Protein AF-A0A7S1HS05-F1 (afdb_monomer_lite)

Sequence (148 aa):
GRMAIVNGTLAEGMLYTEALLRRQQSILRGIFLAVTYPTPLLEIISRHGLSEGLVQQVLQEMVSGGQLPGSVEGGLKRTFVPHAYERACSAAIHESYTEHQYIDYHTLRNFGVGHPQQYMAGRYNPPTGARQKEAKAAAPKLPKGRRK

InterPro domains:
  IPR018611 E3 UFM1-protein ligase 1 [PTHR31057] (4-125)
  IPR056579 E3 UFM1-protein ligase 1-like, N-terminal [PF09743] (5-120)

Organism: NCBI:txid73025

pLDDT: mean 80.45, std 13.63, range [44.66, 93.75]

Secondary structure (DSSP, 8-state):
-------EEEETTEEEEHHHHHHHHHHHHHHHHH--S-EEHHHHHHHHT--HHHHHHHHHHHHHTTSS-EEEE-SSS-EEEEHHHHHHHHHHHHHHHHHHS---HHHHHHTT-S-HHHHHHHHTS--THHHHHHHHHSS---------

Radius of gyration: 25.41 Å; chains: 1; bounding box: 88×27×72 Å

Foldseek 3Di:
DDDDDFDFDDDPNDTHGPVRLVVVLVVLLVVLVPDQAWAFPVVVCVVVVHDPVSSVVSVVCCVVVVVAAWDWDDDPGTITGHVNLLVVLVVVVVVCCVVPVDDDPVSCVVSVNPDSVVVCCVPPNPPPVVVVVVVVVPDDDDDPDDDD

Structure (mmCIF, N/CA/C/O backbone):
data_AF-A0A7S1HS05-F1
#
_entry.id   AF-A0A7S1HS05-F1
#
loop_
_atom_site.group_PDB
_atom_site.id
_atom_site.type_symbol
_atom_site.label_atom_id
_atom_site.label_alt_id
_atom_site.label_comp_id
_atom_site.label_asym_id
_atom_site.label_entity_id
_atom_site.label_seq_id
_atom_site.pdbx_PDB_ins_code
_atom_site.Cartn_x
_atom_site.Cartn_y
_atom_site.Cartn_z
_atom_site.occupancy
_atom_site.B_iso_or_equiv
_atom_site.auth_seq_id
_atom_site.auth_comp_id
_atom_site.auth_asym_id
_atom_site.auth_atom_id
_atom_site.pdbx_PDB_model_num
ATOM 1 N N . GLY A 1 1 ? -22.319 -2.265 46.087 1.00 56.69 1 GLY A N 1
ATOM 2 C CA . GLY A 1 1 ? -22.449 -1.954 44.650 1.00 56.69 1 GLY A CA 1
ATOM 3 C C . GLY A 1 1 ? -21.141 -2.279 43.963 1.00 56.69 1 GLY A C 1
ATOM 4 O O . GLY A 1 1 ? -20.100 -1.963 44.521 1.00 56.69 1 GLY A O 1
ATOM 5 N N . ARG A 1 2 ? -21.162 -2.963 42.814 1.00 51.47 2 ARG A N 1
ATOM 6 C CA . ARG A 1 2 ? -19.942 -3.240 42.039 1.00 51.47 2 ARG A CA 1
ATOM 7 C C . ARG A 1 2 ? -19.512 -1.958 41.318 1.00 51.47 2 ARG A C 1
ATOM 9 O O . ARG A 1 2 ? -20.220 -1.518 40.421 1.00 51.47 2 ARG A O 1
ATOM 16 N N . MET A 1 3 ? -18.380 -1.371 41.706 1.00 44.66 3 MET A N 1
ATOM 17 C CA . MET A 1 3 ? -17.705 -0.369 40.877 1.00 44.66 3 MET A CA 1
ATOM 18 C C . MET A 1 3 ? -17.002 -1.093 39.730 1.00 44.66 3 MET A C 1
ATOM 20 O O . MET A 1 3 ? -16.116 -1.912 39.964 1.00 44.66 3 MET A O 1
ATOM 24 N N . ALA A 1 4 ? -17.422 -0.817 38.499 1.00 64.00 4 ALA A N 1
ATOM 25 C CA . ALA A 1 4 ? -16.699 -1.237 37.309 1.00 64.00 4 ALA A CA 1
ATOM 26 C C . ALA A 1 4 ? -15.680 -0.145 36.963 1.00 64.00 4 ALA A C 1
ATOM 28 O O . ALA A 1 4 ? -16.060 0.977 36.636 1.00 64.00 4 ALA A O 1
ATOM 29 N N . ILE A 1 5 ? -14.391 -0.468 37.064 1.00 70.12 5 ILE A N 1
ATOM 30 C CA . ILE A 1 5 ? -13.311 0.387 36.568 1.00 70.12 5 ILE A 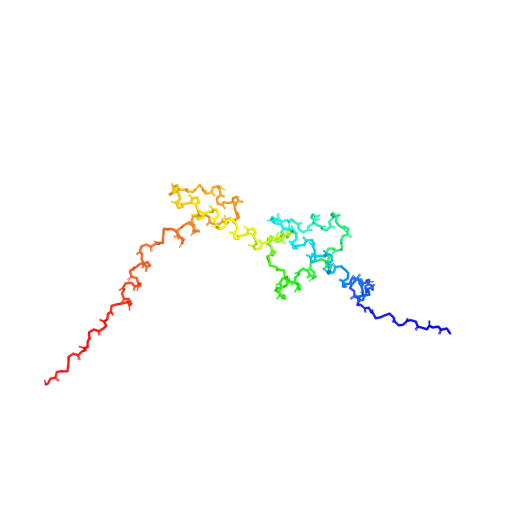CA 1
ATOM 31 C C . ILE A 1 5 ? -13.184 0.093 35.074 1.00 70.12 5 ILE A C 1
ATOM 33 O O . ILE A 1 5 ? -12.834 -1.021 34.685 1.00 70.12 5 ILE A O 1
ATOM 37 N N . VAL A 1 6 ? -13.528 1.067 34.236 1.00 67.88 6 VAL A N 1
ATOM 38 C CA . VAL A 1 6 ? -13.370 0.967 32.784 1.00 67.88 6 VAL A CA 1
ATOM 39 C C . VAL A 1 6 ? -12.064 1.659 32.414 1.00 67.88 6 VAL A C 1
ATOM 41 O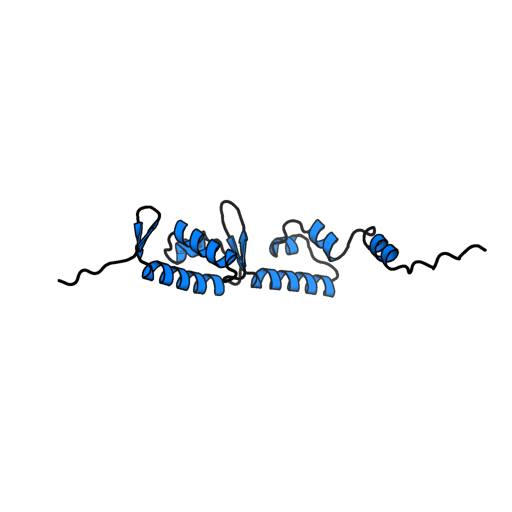 O . VAL A 1 6 ? -11.981 2.883 32.445 1.00 67.88 6 VAL A O 1
ATOM 44 N N . ASN A 1 7 ? -11.044 0.873 32.070 1.00 70.81 7 ASN A N 1
ATOM 45 C CA . ASN A 1 7 ? -9.805 1.400 31.503 1.00 70.81 7 ASN A CA 1
ATOM 46 C C . ASN A 1 7 ? -10.066 1.824 30.048 1.00 70.81 7 ASN A C 1
ATOM 48 O O . ASN A 1 7 ? -10.607 1.044 29.253 1.00 70.81 7 ASN A O 1
ATOM 52 N N . GLY A 1 8 ? -9.711 3.062 29.704 1.00 73.38 8 GLY A N 1
ATOM 53 C CA . GLY A 1 8 ? -9.932 3.620 28.375 1.00 73.38 8 GLY A CA 1
ATOM 54 C C . GLY A 1 8 ? -8.887 4.660 27.990 1.00 73.38 8 GLY A C 1
ATOM 55 O O . GLY A 1 8 ? -8.271 5.291 28.848 1.00 73.38 8 GLY A O 1
ATOM 56 N N . THR A 1 9 ? -8.687 4.821 26.688 1.00 73.12 9 THR A N 1
ATOM 57 C CA . THR A 1 9 ? -7.829 5.837 26.084 1.00 73.12 9 THR A CA 1
ATOM 58 C C . THR A 1 9 ? -8.679 7.028 25.647 1.00 73.12 9 THR A C 1
ATOM 60 O O . THR A 1 9 ? -9.756 6.866 25.073 1.00 73.12 9 THR A O 1
ATOM 63 N N . LEU A 1 10 ? -8.213 8.244 25.929 1.00 70.94 10 LEU A N 1
ATOM 64 C CA . LEU A 1 10 ? -8.832 9.466 25.417 1.00 70.94 10 LEU A CA 1
ATOM 65 C C . LEU A 1 10 ? -8.215 9.818 24.063 1.00 70.94 10 LEU A C 1
ATOM 67 O O . LEU A 1 10 ? -7.004 10.009 23.970 1.00 70.94 10 LEU A O 1
ATOM 71 N N . ALA A 1 11 ? -9.053 9.940 23.036 1.00 66.38 11 ALA A N 1
ATOM 72 C CA . ALA A 1 11 ? -8.668 10.467 21.730 1.00 66.38 11 ALA A CA 1
ATOM 73 C C . ALA A 1 11 ? -9.772 11.402 21.220 1.00 66.38 11 ALA A C 1
ATOM 75 O O . ALA A 1 11 ? -10.953 11.080 21.319 1.00 66.38 11 ALA A O 1
ATOM 76 N N . GLU A 1 12 ? -9.398 12.582 20.718 1.00 67.19 12 GLU A N 1
ATOM 77 C CA . GLU A 1 12 ? -10.336 13.584 20.167 1.00 67.19 12 GLU A CA 1
ATOM 78 C C . GLU A 1 12 ? -11.494 13.967 21.118 1.00 67.19 12 GLU A C 1
ATOM 80 O O . GLU A 1 12 ? -12.611 14.244 20.693 1.00 67.19 12 GLU A O 1
ATOM 85 N N . GLY A 1 13 ? -11.251 13.960 22.434 1.00 68.75 13 GLY A N 1
ATOM 86 C CA . GLY A 1 13 ? -12.284 14.258 23.437 1.00 68.75 13 GLY A CA 1
ATOM 87 C C . GLY A 1 13 ? -13.303 13.134 23.662 1.00 68.75 13 GLY A C 1
ATOM 88 O O . GLY A 1 13 ? -14.219 13.298 24.464 1.00 68.75 13 GLY A O 1
ATOM 89 N N . MET A 1 14 ? -13.128 11.981 23.011 1.00 71.50 14 MET A N 1
ATOM 90 C CA . MET A 1 14 ? -13.929 10.779 23.226 1.00 71.50 14 MET A CA 1
ATOM 91 C C . MET A 1 14 ? -13.136 9.732 24.010 1.00 71.50 14 MET A C 1
ATOM 93 O O . MET A 1 14 ? -11.942 9.519 23.783 1.00 71.50 14 MET A O 1
ATOM 97 N N . LEU A 1 15 ? -13.809 9.082 24.962 1.00 73.50 15 LEU A N 1
ATOM 98 C CA . LEU A 1 15 ? -13.236 7.986 25.734 1.00 73.50 15 LEU A CA 1
ATOM 99 C C . LEU A 1 15 ? -13.493 6.676 25.000 1.00 73.50 15 LEU A C 1
ATOM 101 O O . LEU A 1 15 ? -14.637 6.240 24.854 1.00 73.50 15 LEU A O 1
ATOM 105 N N . TYR A 1 16 ? -12.418 6.036 24.566 1.00 73.06 16 TYR A N 1
ATOM 106 C CA . TYR A 1 16 ? -12.476 4.737 23.929 1.00 73.06 16 TYR A CA 1
ATOM 107 C C . TYR A 1 16 ? -12.056 3.654 24.914 1.00 73.06 16 TYR A C 1
ATOM 109 O O . TYR A 1 16 ? -11.027 3.750 25.575 1.00 73.06 16 TYR A O 1
ATOM 117 N N . THR A 1 17 ? -12.840 2.587 25.009 1.00 84.06 17 THR A N 1
ATOM 118 C CA . THR A 1 17 ? -12.440 1.418 25.797 1.00 84.06 17 THR A CA 1
ATOM 119 C C . THR A 1 17 ? -11.427 0.583 25.019 1.00 84.06 17 THR A C 1
ATOM 121 O O . THR A 1 17 ? -11.480 0.516 23.788 1.00 84.06 17 THR A O 1
ATOM 124 N N . GLU A 1 18 ? -10.533 -0.122 25.717 1.00 80.50 18 GLU A N 1
ATOM 125 C CA . GLU A 1 18 ? -9.587 -1.030 25.045 1.00 80.50 18 GLU A CA 1
ATOM 126 C C . GLU A 1 18 ? -10.300 -2.078 24.177 1.00 80.50 18 GLU A C 1
ATOM 128 O O . GLU A 1 18 ? -9.835 -2.425 23.092 1.00 80.50 18 GLU A O 1
ATOM 133 N N . ALA A 1 19 ? -11.450 -2.575 24.640 1.00 81.50 19 ALA A N 1
ATOM 134 C CA . ALA A 1 19 ? -12.252 -3.542 23.900 1.00 81.50 19 ALA A CA 1
ATOM 135 C C . ALA A 1 19 ? -12.770 -2.964 22.571 1.00 81.50 19 ALA A C 1
ATOM 137 O O . ALA A 1 19 ? -12.776 -3.665 21.556 1.00 81.50 19 ALA A O 1
ATOM 138 N N . LEU A 1 20 ? -13.166 -1.687 22.562 1.00 79.94 20 LEU A N 1
ATOM 139 C CA . LEU A 1 20 ? -13.613 -0.993 21.357 1.00 79.94 20 LEU A CA 1
ATOM 140 C C . LEU A 1 20 ? -12.458 -0.813 20.361 1.00 79.94 20 LEU A C 1
ATOM 142 O O . LEU A 1 20 ? -12.623 -1.171 19.194 1.00 79.94 20 LEU A O 1
ATOM 146 N N . LEU A 1 21 ? -11.281 -0.380 20.833 1.00 79.69 21 LEU A N 1
ATOM 147 C CA . LEU A 1 21 ? -10.078 -0.252 19.998 1.00 79.69 21 LEU A CA 1
ATOM 148 C C . LEU A 1 21 ? -9.687 -1.589 19.369 1.00 79.69 21 LEU A C 1
ATOM 150 O O . LEU A 1 21 ? -9.524 -1.675 18.154 1.00 79.69 21 LEU A O 1
ATOM 154 N N . ARG A 1 22 ? -9.587 -2.656 20.170 1.00 82.56 22 ARG A N 1
ATOM 155 C CA . ARG A 1 22 ? -9.215 -3.993 19.671 1.00 82.56 22 ARG A CA 1
ATOM 156 C C . ARG A 1 22 ? -10.205 -4.509 18.630 1.00 82.56 22 ARG A C 1
ATOM 158 O O . ARG A 1 22 ? -9.803 -5.128 17.640 1.00 82.56 22 ARG A O 1
ATOM 165 N N . ARG A 1 23 ? -11.499 -4.245 18.830 1.00 84.00 23 ARG A N 1
ATOM 166 C CA . ARG A 1 23 ? -12.540 -4.599 17.860 1.00 84.00 23 ARG A CA 1
ATOM 167 C C . ARG A 1 23 ? -12.364 -3.826 16.556 1.00 84.00 23 ARG A C 1
ATOM 169 O O . ARG A 1 23 ? -12.375 -4.442 15.494 1.00 84.00 23 ARG A O 1
ATOM 176 N N . GLN A 1 24 ? -12.175 -2.511 16.627 1.00 81.44 24 GLN A N 1
ATOM 177 C CA .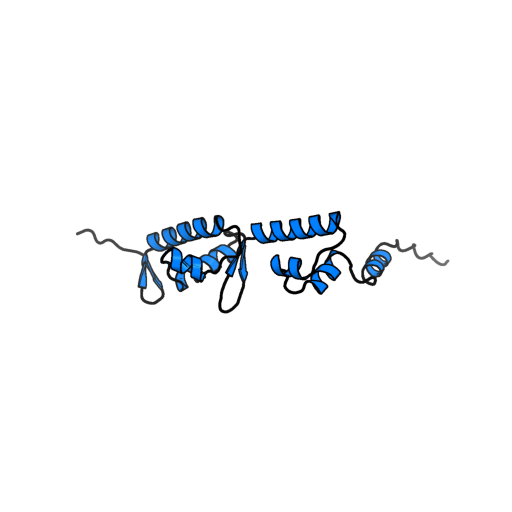 GLN A 1 24 ? -11.964 -1.668 15.447 1.00 81.44 24 GLN A CA 1
ATOM 178 C C . GLN A 1 24 ? -10.691 -2.060 14.694 1.00 81.44 24 GLN A C 1
ATOM 180 O O . GLN A 1 24 ? -10.743 -2.232 13.481 1.00 81.44 24 GLN A O 1
ATOM 185 N N . GLN A 1 25 ? -9.591 -2.317 15.404 1.00 84.00 25 GLN A N 1
ATOM 186 C CA . GLN A 1 25 ? -8.361 -2.849 14.818 1.00 84.00 25 GLN A CA 1
ATOM 187 C C . GLN A 1 25 ? -8.618 -4.155 14.070 1.00 84.00 25 GLN A C 1
ATOM 189 O O . GLN A 1 25 ? -8.225 -4.284 12.917 1.00 84.00 25 GLN A O 1
ATOM 194 N N . SER A 1 26 ? -9.320 -5.107 14.687 1.00 86.50 26 SER A N 1
ATOM 195 C CA . SER A 1 26 ? -9.617 -6.404 14.063 1.00 86.50 26 SER A CA 1
ATOM 196 C C . SER A 1 26 ? -10.470 -6.264 12.796 1.00 86.50 26 SER A C 1
ATOM 198 O O . SER A 1 26 ? -10.198 -6.936 11.802 1.00 86.50 26 SER A O 1
ATOM 200 N N . ILE A 1 27 ? -11.456 -5.360 12.804 1.00 87.56 27 ILE A N 1
ATOM 201 C CA . ILE A 1 27 ? -12.276 -5.040 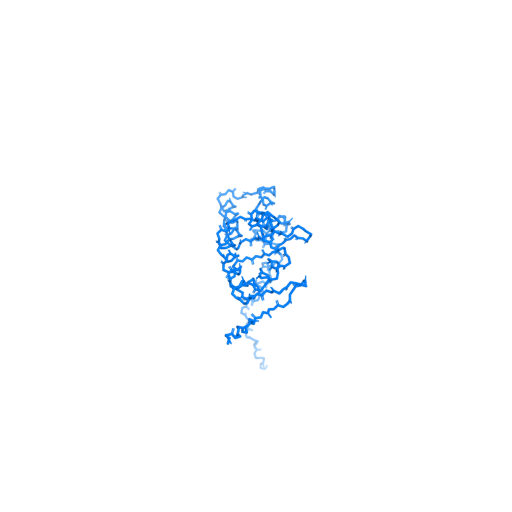11.624 1.00 87.56 27 ILE A CA 1
ATOM 202 C C . ILE A 1 27 ? -11.407 -4.430 10.521 1.00 87.56 27 ILE A C 1
ATOM 204 O O . ILE A 1 27 ? -11.452 -4.894 9.384 1.00 87.56 27 ILE A O 1
ATOM 208 N N . LEU A 1 28 ? -10.580 -3.438 10.861 1.00 88.25 28 LEU A N 1
ATOM 209 C CA . LEU A 1 28 ? -9.662 -2.801 9.917 1.00 88.25 28 LEU A CA 1
ATOM 210 C C . LEU A 1 28 ? -8.690 -3.816 9.309 1.00 88.25 28 LEU A C 1
ATOM 212 O O . LEU A 1 28 ? -8.497 -3.804 8.096 1.00 88.25 28 LEU A O 1
ATOM 216 N N . ARG A 1 29 ? -8.148 -4.749 10.106 1.00 87.81 29 ARG A N 1
ATOM 217 C CA . ARG A 1 29 ? -7.326 -5.859 9.591 1.00 87.81 29 ARG A CA 1
ATOM 218 C C . ARG A 1 29 ? -8.084 -6.674 8.556 1.00 87.81 29 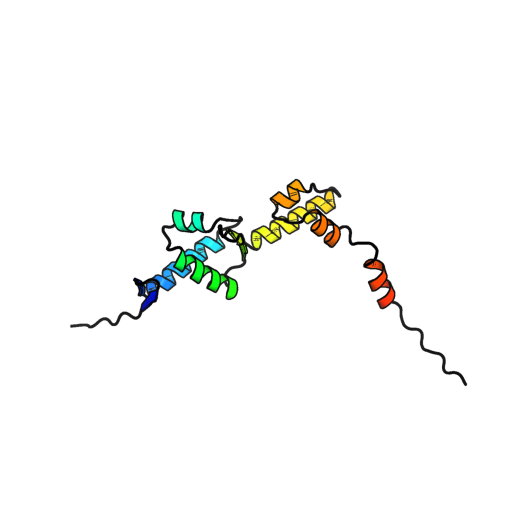ARG A C 1
ATOM 220 O O . ARG A 1 29 ? -7.566 -6.885 7.467 1.00 87.81 29 ARG A O 1
ATOM 227 N N . GLY A 1 30 ? -9.300 -7.105 8.885 1.00 90.00 30 GLY A N 1
ATOM 228 C CA . GLY A 1 30 ? -10.126 -7.895 7.974 1.00 90.00 30 GLY A CA 1
ATOM 229 C C . GLY A 1 30 ? -10.395 -7.170 6.656 1.00 90.00 30 GLY A C 1
ATOM 230 O O . GLY A 1 30 ? -10.250 -7.767 5.593 1.00 90.00 30 GLY A O 1
ATOM 231 N N . ILE A 1 31 ? -10.715 -5.875 6.723 1.00 90.94 31 ILE A N 1
ATOM 232 C CA . ILE A 1 31 ? -10.953 -5.052 5.534 1.00 90.94 31 ILE A CA 1
ATOM 233 C C . ILE A 1 31 ? -9.676 -4.943 4.699 1.00 90.94 31 ILE A C 1
ATOM 235 O O . ILE A 1 31 ? -9.675 -5.339 3.539 1.00 90.94 31 ILE A O 1
ATOM 239 N N . PHE A 1 32 ? -8.581 -4.440 5.272 1.00 89.19 32 PHE A N 1
ATOM 240 C CA . PHE A 1 32 ? -7.373 -4.157 4.498 1.00 89.19 32 PHE A CA 1
ATOM 241 C C . PHE A 1 32 ? -6.673 -5.416 3.974 1.00 89.19 32 PHE A C 1
ATOM 243 O O . PHE A 1 32 ? -6.049 -5.354 2.920 1.00 89.19 32 PHE A O 1
ATOM 250 N N . LEU A 1 33 ? -6.806 -6.563 4.650 1.00 88.19 33 LEU A N 1
ATOM 251 C CA . LEU A 1 33 ? -6.324 -7.847 4.129 1.00 88.19 33 LEU A CA 1
ATOM 252 C C . LEU A 1 33 ? -7.157 -8.360 2.947 1.00 88.19 33 LEU A C 1
ATOM 254 O O . LEU A 1 33 ? -6.635 -9.102 2.119 1.00 88.19 33 LEU A O 1
ATOM 258 N N . ALA A 1 34 ? -8.433 -7.979 2.860 1.00 90.94 34 ALA A N 1
ATOM 259 C CA . ALA A 1 34 ? -9.307 -8.346 1.748 1.00 90.94 34 ALA A CA 1
ATOM 260 C C . ALA A 1 34 ? -9.160 -7.413 0.534 1.00 90.94 34 ALA A C 1
ATOM 262 O O . ALA A 1 34 ? -9.580 -7.764 -0.568 1.00 90.94 34 ALA A O 1
ATOM 263 N N . VAL A 1 35 ? -8.579 -6.225 0.713 1.00 91.31 35 VAL A N 1
ATOM 264 C CA . VAL A 1 35 ? -8.371 -5.269 -0.376 1.00 91.31 35 VAL A CA 1
ATOM 265 C C . VAL A 1 35 ? -7.255 -5.768 -1.297 1.00 91.31 35 VAL A C 1
ATOM 267 O O . VAL A 1 35 ? -6.100 -5.890 -0.896 1.00 91.31 35 VAL A O 1
ATOM 270 N N . THR A 1 36 ? -7.597 -6.021 -2.562 1.00 92.62 36 THR A N 1
ATOM 271 C CA . THR A 1 36 ? -6.659 -6.499 -3.596 1.00 92.62 36 THR A CA 1
ATOM 272 C C . THR A 1 36 ? -6.282 -5.434 -4.625 1.00 92.62 36 THR A C 1
ATOM 274 O O . THR A 1 36 ? -5.454 -5.700 -5.491 1.00 92.62 36 THR A O 1
ATOM 277 N N . TYR A 1 37 ? -6.872 -4.239 -4.541 1.00 91.19 37 TYR A N 1
ATOM 278 C CA . TYR A 1 37 ? -6.658 -3.126 -5.469 1.00 91.19 37 TYR A CA 1
ATOM 279 C C . TYR A 1 37 ? -6.447 -1.810 -4.712 1.00 91.19 37 TYR A C 1
ATOM 281 O O . TYR A 1 37 ? -6.941 -1.682 -3.588 1.00 91.19 37 TYR A O 1
ATOM 289 N N . PRO A 1 38 ? -5.760 -0.815 -5.307 1.00 91.69 38 PRO A N 1
ATOM 290 C CA . PRO A 1 38 ? -5.602 0.498 -4.699 1.00 91.69 38 PRO A CA 1
ATOM 291 C C . PRO A 1 38 ? -6.963 1.097 -4.342 1.00 91.69 38 PRO A C 1
ATOM 293 O O . PRO A 1 38 ? -7.790 1.329 -5.223 1.00 91.69 38 PRO A O 1
ATOM 296 N N . THR A 1 39 ? -7.210 1.310 -3.050 1.00 92.44 39 THR A N 1
ATOM 297 C CA . THR A 1 39 ? -8.518 1.766 -2.555 1.00 92.44 39 THR A CA 1
ATOM 298 C C . THR A 1 39 ? -8.370 3.059 -1.757 1.00 92.44 39 THR A C 1
ATOM 300 O O . THR A 1 39 ? -7.571 3.103 -0.813 1.00 92.44 39 THR A O 1
ATOM 303 N N . PRO A 1 40 ? -9.130 4.121 -2.085 1.00 92.06 40 PRO A N 1
ATOM 304 C CA . PRO A 1 40 ? -9.134 5.348 -1.299 1.00 92.06 40 PRO A CA 1
ATOM 305 C C . PRO A 1 40 ? -9.594 5.096 0.140 1.00 92.06 40 PRO A C 1
ATOM 307 O O . PRO A 1 40 ? -10.644 4.491 0.370 1.00 92.06 40 PRO A O 1
ATOM 310 N N . LEU A 1 41 ? -8.860 5.620 1.126 1.00 91.06 41 LEU A N 1
ATOM 311 C CA . LEU A 1 41 ? -9.215 5.436 2.538 1.00 91.06 41 LEU A CA 1
ATOM 312 C C . LEU A 1 41 ? -10.596 6.010 2.863 1.00 91.06 41 LEU A C 1
ATOM 314 O O . LEU A 1 41 ? -11.352 5.395 3.606 1.00 91.06 41 LEU A O 1
ATOM 318 N N . LEU A 1 42 ? -10.954 7.146 2.259 1.00 90.06 42 LEU A N 1
ATOM 319 C CA . LEU A 1 42 ? -12.266 7.774 2.442 1.00 90.06 42 LEU A CA 1
ATOM 320 C C . LEU A 1 42 ? -13.425 6.866 2.006 1.00 90.06 42 LEU A C 1
ATOM 322 O O . LEU A 1 42 ? -14.492 6.896 2.618 1.00 90.06 42 LEU A O 1
ATOM 326 N N . GLU A 1 43 ? -13.225 6.033 0.984 1.00 90.38 43 GLU A N 1
ATOM 327 C CA . GLU A 1 43 ? -14.244 5.079 0.543 1.00 90.38 43 GLU A CA 1
ATOM 328 C C . GLU A 1 43 ? -14.456 3.981 1.593 1.00 90.38 43 GLU A C 1
ATOM 330 O O . GLU A 1 43 ? -15.589 3.647 1.930 1.00 90.38 43 GLU A O 1
ATOM 335 N N . ILE A 1 44 ? -13.369 3.473 2.176 1.00 89.44 44 ILE A N 1
ATOM 336 C CA . ILE A 1 44 ? -13.423 2.475 3.252 1.00 89.44 44 ILE A CA 1
ATOM 337 C C . ILE A 1 44 ? -14.088 3.069 4.499 1.00 89.44 44 ILE A C 1
ATOM 339 O O . ILE A 1 44 ? -14.983 2.460 5.086 1.00 89.44 44 ILE A O 1
ATOM 343 N N . ILE A 1 45 ? -13.671 4.275 4.886 1.00 89.69 45 ILE A N 1
ATOM 344 C CA . ILE A 1 45 ? -14.177 4.991 6.061 1.00 89.69 45 ILE A CA 1
ATOM 345 C C . ILE A 1 45 ? -15.685 5.223 5.937 1.00 89.69 45 ILE A C 1
ATOM 347 O O . ILE A 1 45 ? -16.437 4.856 6.841 1.00 89.69 45 ILE A O 1
ATOM 351 N N . SER A 1 46 ? -16.132 5.777 4.806 1.00 90.38 46 SER A N 1
ATOM 352 C CA . SER A 1 46 ? -17.549 6.071 4.561 1.00 90.38 46 SER A CA 1
ATOM 353 C C . SER A 1 46 ? -18.404 4.806 4.472 1.00 90.38 46 SER A C 1
ATOM 355 O O . SER A 1 46 ? -19.478 4.757 5.068 1.00 90.38 46 SER A O 1
ATOM 357 N N . ARG A 1 47 ? -17.917 3.754 3.802 1.00 90.25 47 ARG A N 1
ATOM 358 C CA . ARG A 1 47 ? -18.643 2.484 3.648 1.00 90.25 47 ARG A CA 1
ATOM 359 C C . ARG A 1 47 ? -18.857 1.751 4.973 1.00 90.25 47 ARG A C 1
ATOM 361 O O . ARG A 1 47 ? -19.881 1.094 5.144 1.00 90.25 47 ARG A O 1
ATOM 368 N N . HIS A 1 48 ? -17.903 1.845 5.896 1.00 86.19 48 HIS A N 1
ATOM 369 C CA . HIS A 1 48 ? -17.932 1.110 7.164 1.00 86.19 48 HIS A CA 1
ATOM 370 C C . HIS A 1 48 ? -18.271 1.980 8.385 1.00 86.19 48 HIS A C 1
ATOM 372 O O . HIS A 1 48 ? -18.274 1.466 9.504 1.00 86.19 48 HIS A O 1
ATOM 378 N N . GLY A 1 49 ? -18.567 3.271 8.190 1.00 84.94 49 GLY A N 1
ATOM 379 C CA . GLY A 1 49 ? -18.931 4.196 9.270 1.00 84.94 49 GLY A CA 1
ATOM 380 C C . GLY A 1 49 ? -17.826 4.359 10.317 1.00 84.94 49 GLY A C 1
ATOM 381 O O . GLY A 1 49 ? -18.103 4.396 11.516 1.00 84.94 49 GLY A O 1
ATOM 382 N N . LEU A 1 50 ? -16.567 4.376 9.879 1.00 84.06 50 LEU A N 1
ATOM 383 C CA . LEU A 1 50 ? -15.405 4.426 10.766 1.00 84.06 50 LEU A CA 1
ATOM 384 C C . LEU A 1 50 ? -14.986 5.878 11.039 1.00 84.06 50 LEU A C 1
ATOM 386 O O . LEU A 1 50 ? -15.250 6.766 10.236 1.00 84.06 50 LEU A O 1
ATOM 390 N N . SER A 1 51 ? -14.308 6.127 12.164 1.00 83.88 51 SER A N 1
ATOM 391 C CA . SER A 1 51 ? -13.686 7.435 12.423 1.00 83.88 51 SER A CA 1
ATOM 392 C C . SER A 1 51 ? -12.390 7.564 11.627 1.00 83.88 51 SER A C 1
ATOM 394 O O . SER A 1 51 ? -11.518 6.700 11.726 1.00 83.88 51 SER A O 1
ATOM 396 N N . GLU A 1 52 ? -12.248 8.646 10.861 1.00 84.44 52 GLU A N 1
ATOM 397 C CA . GLU A 1 52 ? -11.075 8.889 10.021 1.00 84.44 52 GLU A CA 1
ATOM 398 C C . GLU A 1 52 ? -9.774 8.953 10.830 1.00 84.44 52 GLU A C 1
ATOM 400 O O . GLU A 1 52 ? -8.821 8.251 10.486 1.00 84.44 52 GLU A O 1
ATOM 405 N N . GLY A 1 53 ? -9.742 9.730 11.919 1.00 82.12 53 GLY A N 1
ATOM 406 C CA . GLY A 1 53 ? -8.548 9.875 12.759 1.00 82.12 53 GLY A CA 1
ATOM 407 C C . GLY A 1 53 ? -8.081 8.532 13.321 1.00 82.12 53 GLY A C 1
ATOM 408 O O . GLY A 1 53 ? -6.904 8.177 13.226 1.00 82.12 53 GLY A O 1
ATOM 409 N N . LEU A 1 54 ? -9.031 7.720 13.792 1.00 80.81 54 LEU A N 1
ATOM 410 C CA . LEU A 1 54 ? -8.739 6.390 14.314 1.00 80.81 54 LEU A CA 1
ATOM 411 C C . LEU A 1 54 ? -8.265 5.420 13.222 1.00 80.81 54 LEU A C 1
ATOM 413 O O . LEU A 1 54 ? -7.310 4.676 13.446 1.00 80.81 54 LEU A O 1
ATOM 417 N N . VAL A 1 55 ? -8.904 5.416 12.045 1.00 86.31 55 VAL A N 1
ATOM 418 C CA . VAL A 1 55 ? -8.478 4.564 10.921 1.00 86.31 55 VAL A CA 1
ATOM 419 C C . VAL A 1 55 ? -7.057 4.914 10.507 1.00 86.31 55 VAL A C 1
ATOM 421 O O . VAL A 1 55 ? -6.250 4.007 10.322 1.00 86.31 55 VAL A O 1
ATOM 424 N N . GLN A 1 56 ? -6.733 6.204 10.390 1.00 85.62 56 GLN A N 1
ATOM 425 C CA . GLN A 1 56 ? -5.391 6.641 10.015 1.00 85.62 56 GLN A CA 1
ATOM 426 C C . GLN A 1 56 ? -4.343 6.202 11.042 1.00 85.62 56 GLN A C 1
ATOM 428 O O . GLN A 1 56 ? -3.302 5.677 10.646 1.00 85.62 56 GLN A O 1
ATOM 433 N N . GLN A 1 57 ? -4.621 6.371 12.337 1.00 83.50 57 GLN A N 1
ATOM 434 C CA . GLN A 1 57 ? -3.708 5.951 13.398 1.00 83.50 57 GLN A CA 1
ATOM 435 C C . GLN A 1 57 ? -3.479 4.433 13.371 1.00 83.50 57 GLN A C 1
ATOM 437 O O . GLN A 1 57 ? -2.341 3.976 13.279 1.00 83.50 57 GLN A O 1
ATOM 442 N N . VAL A 1 58 ? -4.560 3.649 13.387 1.00 84.50 58 VAL A N 1
ATOM 443 C CA . VAL A 1 58 ? -4.482 2.183 13.408 1.00 84.50 58 VAL A CA 1
ATOM 444 C C . VAL A 1 58 ? -3.817 1.639 12.144 1.00 84.50 58 VAL A C 1
ATOM 446 O O . VAL A 1 58 ? -3.006 0.717 12.217 1.00 84.50 58 VAL A O 1
ATOM 449 N N . LEU A 1 59 ? -4.128 2.205 10.977 1.00 86.75 59 LEU A N 1
ATOM 450 C CA . LEU A 1 59 ? -3.515 1.800 9.716 1.00 86.75 59 LEU A CA 1
ATOM 451 C C . LEU A 1 59 ? -2.006 2.064 9.725 1.00 86.75 59 LEU A C 1
ATOM 453 O O . LEU A 1 59 ? -1.234 1.184 9.349 1.00 86.75 59 LEU A O 1
ATOM 457 N N . GLN A 1 60 ? -1.583 3.243 10.189 1.00 85.62 60 GLN A N 1
ATOM 458 C CA . GLN A 1 60 ? -0.168 3.585 10.304 1.00 85.62 60 GLN A CA 1
ATOM 459 C C . GLN A 1 60 ? 0.562 2.622 11.251 1.00 85.62 60 GLN A C 1
ATOM 461 O O . GLN A 1 60 ? 1.648 2.145 10.919 1.00 85.62 60 GLN A O 1
ATOM 466 N N . GLU A 1 61 ? -0.034 2.295 12.401 1.00 85.25 61 GLU A N 1
ATOM 467 C CA . GLU A 1 61 ? 0.501 1.313 13.356 1.00 85.25 61 GLU A CA 1
ATOM 468 C C . GLU A 1 61 ? 0.629 -0.082 12.726 1.00 85.25 61 GLU A C 1
ATOM 470 O O . GLU A 1 61 ? 1.645 -0.754 12.891 1.00 85.25 61 GLU A O 1
ATOM 475 N N . MET A 1 62 ? -0.367 -0.516 11.953 1.00 85.00 62 MET A N 1
ATOM 476 C CA . MET A 1 62 ? -0.356 -1.831 11.310 1.00 85.00 62 MET A CA 1
ATOM 477 C C . MET A 1 62 ? 0.658 -1.940 10.168 1.00 85.00 62 MET A C 1
ATOM 479 O O . MET A 1 62 ? 1.300 -2.984 10.032 1.00 85.00 62 MET A O 1
ATOM 483 N N . VAL A 1 63 ? 0.802 -0.891 9.353 1.00 86.12 63 VAL A N 1
ATOM 484 C CA . VAL A 1 63 ? 1.781 -0.844 8.255 1.00 86.12 63 VAL A CA 1
ATOM 485 C C . VAL A 1 63 ? 3.199 -0.758 8.822 1.00 86.12 63 VAL A C 1
ATOM 487 O O . VAL A 1 63 ? 4.051 -1.570 8.469 1.00 86.12 63 VAL A O 1
ATOM 490 N N . SER A 1 64 ? 3.451 0.163 9.759 1.00 86.00 64 SER A N 1
ATOM 491 C CA . SER A 1 64 ? 4.771 0.304 10.398 1.00 86.00 64 SER A CA 1
ATOM 492 C C . SER A 1 64 ? 5.154 -0.909 11.252 1.00 86.00 64 SER A C 1
ATOM 494 O O . SER A 1 64 ? 6.325 -1.278 11.303 1.00 86.00 64 SER A O 1
ATOM 496 N N . GLY A 1 65 ? 4.173 -1.575 11.864 1.00 85.50 65 GLY A N 1
ATOM 497 C CA . GLY A 1 65 ? 4.350 -2.830 12.593 1.00 85.50 65 GLY A CA 1
ATOM 498 C C . GLY A 1 65 ? 4.480 -4.072 11.705 1.00 85.50 65 GLY A C 1
ATOM 499 O O . GLY A 1 65 ? 4.588 -5.175 12.238 1.00 85.50 65 GLY A O 1
ATOM 500 N N . GLY A 1 66 ? 4.429 -3.934 10.373 1.00 83.38 66 GLY A N 1
ATOM 501 C CA . GLY A 1 66 ? 4.563 -5.046 9.424 1.00 83.38 66 GLY A CA 1
ATOM 502 C C . GLY A 1 66 ? 3.398 -6.044 9.427 1.00 83.38 66 GLY A C 1
ATOM 503 O O . GLY A 1 66 ? 3.503 -7.122 8.847 1.00 83.38 66 GLY A O 1
ATOM 504 N N . GLN A 1 67 ? 2.283 -5.711 10.080 1.00 83.50 67 GLN A N 1
ATOM 505 C CA . GLN A 1 67 ? 1.104 -6.578 10.181 1.00 83.50 67 GLN A CA 1
ATOM 506 C C . GLN A 1 67 ? 0.220 -6.509 8.936 1.00 83.50 67 GLN A C 1
ATOM 508 O O . GLN A 1 67 ? -0.562 -7.427 8.687 1.00 83.50 67 GLN A O 1
ATOM 513 N N . LEU A 1 68 ? 0.312 -5.412 8.182 1.00 86.06 68 LEU A N 1
ATOM 514 C CA . LEU A 1 68 ? -0.449 -5.200 6.962 1.00 86.06 68 LEU A CA 1
ATOM 515 C C . LEU A 1 68 ? 0.507 -5.012 5.774 1.00 86.06 68 LEU A C 1
ATOM 517 O O . LEU A 1 68 ? 1.220 -4.010 5.738 1.00 86.06 68 LEU A O 1
ATOM 521 N N . PRO A 1 69 ? 0.525 -5.942 4.801 1.00 86.62 69 PRO A N 1
ATOM 522 C CA . PRO A 1 69 ? 1.406 -5.851 3.646 1.00 86.62 69 PRO A CA 1
ATOM 523 C C . PRO A 1 69 ? 0.849 -4.864 2.610 1.00 86.62 69 PRO A C 1
ATOM 525 O O . PRO A 1 69 ? 0.112 -5.238 1.693 1.00 86.62 69 PRO A O 1
ATOM 528 N N . GLY A 1 70 ? 1.233 -3.601 2.739 1.00 89.00 70 GLY A N 1
ATOM 529 C CA . GLY A 1 70 ? 0.940 -2.558 1.763 1.00 89.00 70 GLY A CA 1
ATOM 530 C C . GLY A 1 70 ? 1.481 -1.202 2.192 1.00 89.00 70 GLY A C 1
ATOM 531 O O . GLY A 1 70 ? 2.069 -1.057 3.264 1.00 89.00 70 GLY A O 1
ATOM 532 N N . SER A 1 71 ? 1.252 -0.203 1.352 1.00 89.88 71 SER A N 1
ATOM 533 C CA . SER A 1 71 ? 1.645 1.184 1.575 1.00 89.88 71 SER A CA 1
ATOM 534 C C . SER A 1 71 ? 0.425 2.105 1.518 1.00 89.88 71 SER A C 1
ATOM 536 O O . SER A 1 71 ? -0.649 1.739 1.037 1.00 89.88 71 SER A O 1
ATOM 538 N N . VAL A 1 72 ? 0.570 3.313 2.058 1.00 89.12 72 VAL A N 1
ATOM 539 C CA . VAL A 1 72 ? -0.427 4.374 1.909 1.00 89.12 72 VAL A CA 1
ATOM 540 C C . VAL A 1 72 ? 0.198 5.474 1.069 1.00 89.12 72 VAL A C 1
ATOM 542 O O . VAL A 1 72 ? 1.202 6.065 1.463 1.00 89.12 72 VAL A O 1
ATOM 545 N N . GLU A 1 73 ? -0.407 5.745 -0.080 1.00 86.88 73 GLU A N 1
ATOM 546 C CA . GLU A 1 73 ? 0.065 6.722 -1.057 1.00 86.88 73 GLU A CA 1
ATOM 547 C C . GLU A 1 73 ? -0.963 7.836 -1.273 1.00 86.88 73 GLU A C 1
ATOM 549 O O . GLU A 1 73 ? -2.133 7.700 -0.928 1.00 86.88 73 GLU A O 1
ATOM 554 N N . GLY A 1 74 ? -0.541 8.947 -1.880 1.00 74.19 74 GLY A N 1
ATOM 555 C CA . GLY A 1 74 ? -1.423 10.069 -2.210 1.00 74.19 74 GLY A CA 1
ATOM 556 C C . GLY A 1 74 ? -1.632 11.018 -1.028 1.00 74.19 74 GLY A C 1
ATOM 557 O O . GLY A 1 74 ? -2.244 10.665 -0.030 1.00 74.19 74 GLY A O 1
ATOM 558 N N . GLY A 1 75 ? -1.126 12.251 -1.151 1.00 71.81 75 GLY A N 1
ATOM 559 C CA . GLY A 1 75 ? -1.078 13.242 -0.066 1.00 71.81 75 GLY A CA 1
ATOM 560 C C . GLY A 1 75 ? -2.420 13.494 0.639 1.00 71.81 75 GLY A C 1
ATOM 561 O O . GLY A 1 75 ? -2.691 12.924 1.691 1.00 71.81 75 GLY A O 1
ATOM 562 N N . LEU A 1 76 ? -3.256 14.380 0.082 1.00 62.19 76 LEU A N 1
ATOM 563 C CA . LEU A 1 76 ? -4.561 14.738 0.671 1.00 62.19 76 LEU A CA 1
ATOM 564 C C . LEU A 1 76 ? -5.617 13.632 0.509 1.00 62.19 76 LEU A C 1
ATOM 566 O O . LEU A 1 76 ? -6.506 13.500 1.342 1.00 62.19 76 LEU A O 1
ATOM 570 N N . LYS A 1 77 ? -5.524 12.831 -0.558 1.00 73.00 77 LYS A N 1
ATOM 571 C CA . LYS A 1 77 ? -6.421 11.700 -0.836 1.00 73.00 77 LYS A CA 1
ATOM 572 C C . LYS A 1 77 ? -5.647 10.396 -0.678 1.00 73.00 77 LYS A C 1
ATOM 574 O O . LYS A 1 77 ? -5.210 9.802 -1.663 1.00 73.00 77 LYS A O 1
ATOM 579 N N . ARG A 1 78 ? -5.461 9.998 0.579 1.00 87.38 78 ARG A N 1
ATOM 580 C CA . ARG A 1 78 ? -4.735 8.781 0.947 1.00 87.38 78 ARG A CA 1
ATOM 581 C C . ARG A 1 78 ? -5.414 7.548 0.355 1.00 87.38 78 ARG A C 1
ATOM 583 O O . ARG A 1 78 ? -6.613 7.338 0.541 1.00 87.38 78 ARG A O 1
ATOM 590 N N . THR A 1 79 ? -4.633 6.739 -0.339 1.00 91.25 79 THR A N 1
ATOM 591 C CA . THR A 1 79 ? -5.026 5.501 -1.008 1.00 91.25 79 THR A CA 1
ATOM 592 C C . THR A 1 79 ? -4.172 4.380 -0.446 1.00 91.25 79 THR A C 1
ATOM 594 O O . THR A 1 79 ? -2.949 4.485 -0.421 1.00 91.25 79 THR A O 1
ATOM 597 N N . PHE A 1 80 ? -4.810 3.318 0.034 1.00 91.75 80 PHE A N 1
ATOM 598 C CA . PHE A 1 80 ? -4.089 2.121 0.439 1.00 91.75 80 PHE A CA 1
ATOM 599 C C . PHE A 1 80 ? -3.747 1.295 -0.799 1.00 91.75 80 PHE A C 1
ATOM 601 O O . PHE A 1 80 ? -4.644 0.962 -1.576 1.00 91.75 80 PHE A O 1
ATOM 608 N N . VAL A 1 81 ? -2.469 0.964 -0.964 1.00 91.94 81 VAL A N 1
ATOM 609 C CA . VAL A 1 81 ? -1.935 0.144 -2.053 1.00 91.94 81 VAL A CA 1
ATOM 610 C C . VAL A 1 81 ? -1.449 -1.189 -1.466 1.00 91.94 81 VAL A C 1
ATOM 612 O O . VAL A 1 81 ? -0.446 -1.223 -0.751 1.00 91.94 81 VAL A O 1
ATOM 615 N N . PRO A 1 82 ? -2.142 -2.311 -1.731 1.00 93.31 82 PRO A N 1
ATOM 616 C CA . PRO A 1 82 ? -1.714 -3.622 -1.244 1.00 93.31 82 PRO A CA 1
ATOM 617 C C . PRO A 1 82 ? -0.439 -4.111 -1.948 1.00 93.31 82 PRO A C 1
ATOM 619 O O . PRO A 1 82 ? -0.357 -4.072 -3.176 1.00 93.31 82 PRO A O 1
ATOM 622 N N . HIS A 1 83 ? 0.503 -4.726 -1.226 1.00 92.56 83 HIS A N 1
ATOM 623 C CA . HIS A 1 83 ? 1.693 -5.332 -1.856 1.00 92.56 83 HIS A CA 1
ATOM 624 C C . HIS A 1 83 ? 1.348 -6.469 -2.831 1.00 92.56 83 HIS A C 1
ATOM 626 O O . HIS A 1 83 ? 2.109 -6.774 -3.750 1.00 92.56 83 HIS A O 1
ATOM 632 N N . ALA A 1 84 ? 0.212 -7.147 -2.636 1.00 92.69 84 ALA A N 1
ATOM 633 C CA . ALA A 1 84 ? -0.267 -8.153 -3.582 1.00 92.69 84 ALA A CA 1
ATOM 634 C C . ALA A 1 84 ? -0.546 -7.541 -4.965 1.00 92.69 84 ALA A C 1
ATOM 636 O O . ALA A 1 84 ? -0.151 -8.130 -5.970 1.00 92.69 84 ALA A O 1
ATOM 637 N N . TYR A 1 85 ? -1.143 -6.346 -4.996 1.00 93.31 85 TYR A N 1
ATOM 638 C CA . TYR A 1 85 ? -1.391 -5.597 -6.224 1.00 93.31 85 TYR A CA 1
ATOM 639 C C . TYR A 1 85 ? -0.077 -5.205 -6.905 1.00 93.31 85 TYR A C 1
ATOM 641 O O . TYR A 1 85 ? 0.126 -5.525 -8.072 1.00 93.31 85 TYR A O 1
ATOM 649 N N . GLU A 1 86 ? 0.861 -4.605 -6.165 1.00 91.69 86 GLU A N 1
ATOM 650 C CA . GLU A 1 86 ? 2.161 -4.191 -6.717 1.00 91.69 86 GLU A CA 1
ATOM 651 C C . GLU A 1 86 ? 2.938 -5.364 -7.328 1.00 91.69 86 GLU A C 1
ATOM 653 O O . GLU A 1 86 ? 3.512 -5.248 -8.414 1.00 91.69 86 GLU A O 1
ATOM 658 N N . ARG A 1 87 ? 2.935 -6.521 -6.650 1.00 93.12 87 ARG A N 1
ATOM 659 C CA . ARG A 1 87 ? 3.567 -7.744 -7.163 1.00 93.12 87 ARG A CA 1
ATOM 660 C C . ARG A 1 87 ? 2.898 -8.227 -8.443 1.00 93.12 87 ARG A C 1
ATOM 662 O O . ARG A 1 87 ? 3.611 -8.536 -9.395 1.00 93.12 87 ARG A O 1
ATOM 669 N N . ALA A 1 88 ? 1.567 -8.261 -8.476 1.00 93.75 88 ALA A N 1
ATOM 670 C CA . ALA A 1 88 ? 0.816 -8.665 -9.660 1.00 93.75 88 ALA A CA 1
ATOM 671 C C . ALA A 1 88 ? 1.089 -7.729 -10.848 1.00 93.75 88 ALA A C 1
ATOM 673 O O . ALA A 1 88 ? 1.382 -8.202 -11.942 1.00 93.75 88 ALA A O 1
ATOM 674 N N . CYS A 1 89 ? 1.091 -6.411 -10.632 1.00 92.69 89 CYS A N 1
ATOM 675 C CA . CYS A 1 89 ? 1.421 -5.435 -11.670 1.00 92.69 89 CYS A CA 1
ATOM 676 C C . CYS A 1 89 ? 2.864 -5.582 -12.166 1.00 92.69 89 CYS A C 1
ATOM 678 O O . CYS A 1 89 ? 3.104 -5.590 -13.370 1.00 92.69 89 CYS A O 1
ATOM 680 N N . SER A 1 90 ? 3.832 -5.739 -11.260 1.00 92.25 90 SER A N 1
ATOM 681 C CA . SER A 1 90 ? 5.242 -5.939 -11.622 1.00 92.25 90 SER A CA 1
ATOM 682 C C . SER A 1 90 ? 5.446 -7.217 -12.446 1.00 92.25 90 SER A C 1
ATOM 684 O O . SER A 1 90 ? 6.202 -7.193 -13.419 1.00 92.25 90 SER A O 1
ATOM 686 N N . ALA A 1 91 ? 4.757 -8.307 -12.089 1.00 93.75 91 ALA A N 1
ATOM 687 C CA . ALA A 1 91 ? 4.774 -9.560 -12.842 1.00 93.75 91 ALA A CA 1
ATOM 688 C C . ALA A 1 91 ? 4.139 -9.392 -14.230 1.00 93.75 91 ALA A C 1
ATOM 690 O O . ALA A 1 91 ? 4.791 -9.686 -15.227 1.00 93.75 91 ALA A O 1
ATOM 691 N N . ALA A 1 92 ? 2.942 -8.803 -14.305 1.00 91.75 92 ALA A N 1
ATOM 692 C CA . ALA A 1 92 ? 2.246 -8.562 -15.569 1.00 91.75 92 ALA A CA 1
ATOM 693 C C . ALA A 1 92 ? 3.063 -7.680 -16.531 1.00 91.75 92 ALA A C 1
ATOM 695 O O . ALA A 1 92 ? 3.141 -7.962 -17.725 1.00 91.75 92 ALA A O 1
ATOM 696 N N . ILE A 1 93 ? 3.726 -6.636 -16.017 1.00 93.50 93 ILE A N 1
ATOM 697 C CA . ILE A 1 93 ? 4.637 -5.795 -16.810 1.00 93.50 93 ILE A CA 1
ATOM 698 C C . ILE A 1 93 ? 5.812 -6.622 -17.343 1.00 93.50 93 ILE A C 1
ATOM 700 O O . ILE A 1 93 ? 6.217 -6.453 -18.493 1.00 93.50 93 ILE A O 1
ATOM 704 N N . HIS A 1 94 ? 6.386 -7.485 -16.505 1.00 92.81 94 HIS A N 1
ATOM 705 C CA . HIS A 1 94 ? 7.531 -8.309 -16.875 1.00 92.81 94 HIS A CA 1
ATOM 706 C C . HIS A 1 94 ? 7.195 -9.352 -17.939 1.00 92.81 94 HIS A C 1
ATOM 708 O O . HIS A 1 94 ? 7.917 -9.461 -18.930 1.00 92.81 94 HIS A O 1
ATOM 714 N N . GLU A 1 95 ? 6.098 -10.078 -17.757 1.00 92.50 95 GLU A N 1
ATOM 715 C CA . GLU A 1 95 ? 5.599 -11.074 -18.708 1.00 92.50 95 GLU A CA 1
ATOM 716 C C . GLU A 1 95 ? 5.258 -10.416 -20.048 1.00 92.50 95 GLU A C 1
ATOM 718 O O . GLU A 1 95 ? 5.806 -10.800 -21.081 1.00 92.50 95 GLU A O 1
ATOM 723 N N . SER A 1 96 ? 4.469 -9.336 -20.019 1.00 90.94 96 SER A N 1
ATOM 724 C CA . SER A 1 96 ? 4.085 -8.595 -21.224 1.00 90.94 96 SER A CA 1
ATOM 725 C C . SER A 1 96 ? 5.302 -8.113 -22.017 1.00 90.94 96 SER A C 1
ATOM 727 O O . SER A 1 96 ? 5.362 -8.330 -23.230 1.00 90.94 96 SER A O 1
ATOM 729 N N . TYR A 1 97 ? 6.298 -7.526 -21.343 1.00 91.25 97 TYR A N 1
ATOM 730 C CA . TYR A 1 97 ? 7.520 -7.072 -22.004 1.00 91.25 97 TYR A CA 1
ATOM 731 C C . TYR A 1 97 ? 8.360 -8.238 -22.542 1.00 91.25 97 TYR A C 1
ATOM 733 O O . TYR A 1 97 ? 8.940 -8.127 -23.617 1.00 91.25 97 TYR A O 1
ATOM 741 N N . THR A 1 98 ? 8.427 -9.361 -21.828 1.00 91.75 98 THR A N 1
ATOM 742 C CA . THR A 1 98 ? 9.227 -10.523 -22.247 1.00 91.75 98 THR A CA 1
ATOM 743 C C . THR A 1 98 ? 8.643 -11.181 -23.498 1.00 91.75 98 THR A C 1
ATOM 745 O O . THR A 1 98 ? 9.394 -11.529 -24.410 1.00 91.75 98 THR A O 1
ATOM 748 N N . GLU A 1 99 ? 7.319 -11.296 -23.578 1.00 91.88 99 GLU A N 1
ATOM 749 C CA . GLU A 1 99 ? 6.624 -11.918 -24.710 1.00 91.88 99 GLU A CA 1
ATOM 750 C C . GLU A 1 99 ? 6.575 -11.018 -25.951 1.00 91.88 99 GLU A C 1
ATOM 752 O O . GLU A 1 99 ? 6.828 -11.480 -27.062 1.00 91.88 99 GLU A O 1
ATOM 757 N N . HIS A 1 100 ? 6.283 -9.728 -25.775 1.00 91.44 100 HIS A N 1
ATOM 758 C CA . HIS A 1 100 ? 6.009 -8.818 -26.894 1.00 91.44 100 HIS A CA 1
ATOM 759 C C . HIS A 1 100 ? 7.185 -7.892 -27.224 1.00 91.44 100 HIS A C 1
ATOM 761 O O . HIS A 1 100 ? 7.153 -7.207 -28.245 1.00 91.44 100 HIS A O 1
ATOM 767 N N . GLN A 1 101 ? 8.206 -7.834 -26.358 1.00 88.06 101 GLN A N 1
ATOM 768 C CA . GLN A 1 101 ? 9.343 -6.901 -26.445 1.00 88.06 101 GLN A CA 1
ATOM 769 C C . GLN A 1 101 ? 8.920 -5.424 -26.518 1.00 88.06 101 GLN A C 1
ATOM 771 O O . GLN A 1 101 ? 9.676 -4.553 -26.949 1.00 88.06 101 GLN A O 1
ATOM 776 N N . TYR A 1 102 ? 7.693 -5.137 -26.090 1.00 88.94 102 TYR A N 1
ATOM 777 C CA . TYR A 1 102 ? 7.074 -3.830 -26.170 1.00 88.94 102 TYR A CA 1
ATOM 778 C C . TYR A 1 102 ? 6.007 -3.699 -25.088 1.00 88.94 102 TYR A C 1
ATOM 780 O O . TYR A 1 102 ? 5.224 -4.617 -24.854 1.00 88.94 102 TYR A O 1
ATOM 788 N N . ILE A 1 103 ? 5.955 -2.534 -24.447 1.00 90.88 103 ILE A N 1
ATOM 789 C CA . ILE A 1 103 ? 4.854 -2.143 -23.574 1.00 90.88 103 ILE A CA 1
ATOM 790 C C . ILE A 1 103 ? 4.637 -0.641 -23.703 1.00 90.88 103 ILE A C 1
ATOM 792 O O . ILE A 1 103 ? 5.589 0.142 -23.664 1.00 90.88 103 ILE A O 1
ATOM 796 N N . ASP A 1 104 ? 3.382 -0.236 -23.869 1.00 91.12 104 ASP A N 1
ATOM 797 C CA . ASP A 1 104 ? 3.061 1.179 -23.986 1.00 91.12 104 ASP A CA 1
ATOM 798 C C . ASP A 1 104 ? 3.165 1.901 -22.632 1.00 91.12 104 ASP A C 1
ATOM 800 O O . ASP A 1 104 ? 2.860 1.360 -21.561 1.00 91.12 104 ASP A O 1
ATOM 804 N N . TYR A 1 105 ? 3.576 3.167 -22.670 1.00 92.44 105 TYR A N 1
ATOM 805 C CA . TYR A 1 105 ? 3.737 3.977 -21.466 1.00 92.44 105 TYR A CA 1
ATOM 806 C C . TYR A 1 105 ? 2.404 4.319 -20.803 1.00 92.44 105 TYR A C 1
ATOM 808 O O . TYR A 1 105 ? 2.383 4.520 -19.585 1.00 92.44 105 TYR A O 1
ATOM 816 N N . HIS A 1 106 ? 1.297 4.361 -21.551 1.00 91.50 106 HIS A N 1
ATOM 817 C CA . HIS A 1 106 ? -0.030 4.513 -20.958 1.00 91.50 106 HIS A CA 1
ATOM 818 C C . HIS A 1 106 ? -0.377 3.302 -20.082 1.00 91.50 106 HIS A C 1
ATOM 820 O O . HIS A 1 106 ? -0.816 3.457 -18.944 1.00 91.50 106 HIS A O 1
ATOM 826 N N . THR A 1 107 ? -0.085 2.095 -20.568 1.00 90.12 107 THR A N 1
ATOM 827 C CA . THR A 1 107 ? -0.283 0.842 -19.828 1.00 90.12 107 THR A CA 1
ATOM 828 C C . THR A 1 107 ? 0.531 0.811 -18.535 1.00 90.12 107 THR A C 1
ATOM 830 O O . THR A 1 107 ? 0.002 0.470 -17.480 1.00 90.12 107 THR A O 1
ATOM 833 N N . LEU A 1 108 ? 1.795 1.244 -18.575 1.00 91.81 108 LEU A N 1
ATOM 834 C CA . LEU A 1 108 ? 2.629 1.342 -17.371 1.00 91.81 108 LEU A CA 1
ATOM 835 C C . LEU A 1 108 ? 2.049 2.307 -16.329 1.00 91.81 108 LEU A C 1
ATOM 837 O O . LEU A 1 108 ? 2.052 1.998 -15.138 1.00 91.81 108 LEU A O 1
ATOM 841 N N . ARG A 1 109 ? 1.522 3.457 -16.762 1.00 90.75 109 ARG A N 1
ATOM 842 C CA . ARG A 1 109 ? 0.865 4.413 -15.857 1.00 90.75 109 ARG A CA 1
ATOM 843 C C . ARG A 1 109 ? -0.391 3.820 -15.222 1.00 90.75 109 ARG A C 1
ATOM 845 O O . ARG A 1 109 ? -0.600 4.019 -14.031 1.00 90.75 109 ARG A O 1
ATOM 852 N N . ASN A 1 110 ? -1.171 3.045 -15.977 1.00 88.19 110 ASN A N 1
ATOM 853 C CA . ASN A 1 110 ? -2.346 2.342 -15.449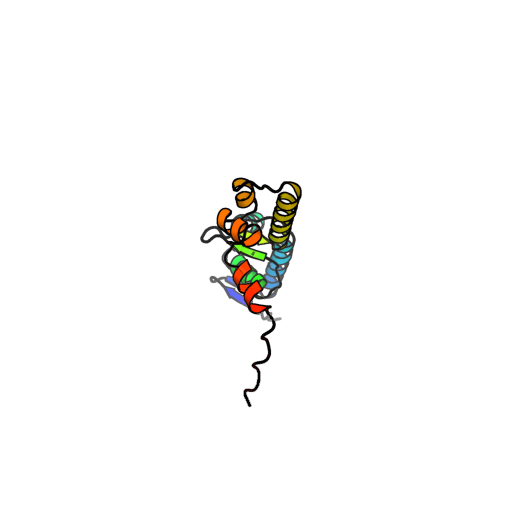 1.00 88.19 110 ASN A CA 1
ATOM 854 C C . ASN A 1 110 ? -1.974 1.307 -14.377 1.00 88.19 110 ASN A C 1
ATOM 856 O O . ASN A 1 110 ? -2.718 1.121 -13.420 1.00 88.19 110 ASN A O 1
ATOM 860 N N . PHE A 1 111 ? -0.800 0.683 -14.491 1.00 88.12 111 PHE A N 1
ATOM 861 C CA . PHE A 1 111 ? -0.249 -0.200 -13.459 1.00 88.12 111 PHE A CA 1
ATOM 862 C C . PHE A 1 111 ? 0.377 0.538 -12.261 1.00 88.12 111 PHE A C 1
ATOM 864 O O . PHE A 1 111 ? 0.922 -0.107 -11.369 1.00 88.12 111 PHE A O 1
ATOM 871 N N . GLY A 1 112 ? 0.302 1.871 -12.212 1.00 84.81 112 GLY A N 1
ATOM 872 C CA . GLY A 1 112 ? 0.822 2.678 -11.104 1.00 84.81 112 GLY A CA 1
ATOM 873 C C . GLY A 1 112 ? 2.273 3.136 -11.270 1.00 84.81 112 GLY A C 1
ATOM 874 O O . GLY A 1 112 ? 2.857 3.684 -10.338 1.00 84.81 112 GLY A O 1
ATOM 875 N N . VAL A 1 113 ? 2.887 2.965 -12.446 1.00 88.94 113 VAL A N 1
ATOM 876 C CA . VAL A 1 113 ? 4.255 3.448 -12.687 1.00 88.94 113 VAL A CA 1
ATOM 877 C C . VAL A 1 113 ? 4.241 4.952 -12.979 1.00 88.94 113 VAL A C 1
ATOM 879 O O . VAL A 1 113 ? 3.882 5.383 -14.076 1.00 88.94 113 VAL A O 1
ATOM 882 N N . GLY A 1 114 ? 4.692 5.765 -12.017 1.00 86.50 114 GLY A N 1
ATOM 883 C CA . GLY A 1 114 ? 4.716 7.230 -12.151 1.00 86.50 114 GLY A CA 1
ATOM 884 C C . GLY A 1 114 ? 5.662 7.761 -13.242 1.00 86.50 114 GLY A C 1
ATOM 885 O O . GLY A 1 114 ? 5.301 8.662 -14.000 1.00 86.50 114 GLY A O 1
ATOM 886 N N . HIS A 1 115 ? 6.860 7.180 -13.375 1.00 89.38 115 HIS A N 1
ATOM 887 C CA . HIS A 1 115 ? 7.876 7.595 -14.355 1.00 89.38 115 HIS A CA 1
ATOM 888 C C . HIS A 1 115 ? 8.207 6.457 -15.337 1.00 89.38 115 HIS A C 1
ATOM 890 O O . HIS A 1 115 ? 9.251 5.814 -15.209 1.00 89.38 115 HIS A O 1
ATOM 896 N N . PRO A 1 116 ? 7.348 6.195 -16.342 1.00 90.81 116 PRO A N 1
ATOM 897 C CA . PRO A 1 116 ? 7.444 4.998 -17.182 1.00 90.81 116 PRO A CA 1
ATOM 898 C C . PRO A 1 116 ? 8.749 4.909 -17.985 1.00 90.81 116 PRO A C 1
ATOM 900 O O . PRO A 1 116 ? 9.343 3.839 -18.064 1.00 90.81 116 PRO A O 1
ATOM 903 N N . GLN A 1 117 ? 9.250 6.030 -18.518 1.00 89.06 117 GLN A N 1
ATOM 904 C CA . GLN A 1 117 ? 10.510 6.062 -19.275 1.00 89.06 117 GLN A CA 1
ATOM 905 C C . GLN A 1 117 ? 11.716 5.667 -18.414 1.00 89.06 117 GLN A C 1
ATOM 907 O O . GLN A 1 117 ? 12.522 4.831 -18.815 1.00 89.06 117 GLN A O 1
ATOM 912 N N . GLN A 1 118 ? 11.830 6.252 -17.218 1.00 89.81 118 GLN A N 1
ATOM 913 C CA . GLN A 1 118 ? 12.922 5.958 -16.287 1.00 89.81 118 GLN A CA 1
ATOM 914 C C . GLN A 1 118 ? 12.826 4.524 -15.766 1.00 89.81 118 GLN A C 1
ATOM 916 O O . GLN A 1 118 ? 13.836 3.832 -15.683 1.00 89.81 118 GLN A O 1
ATOM 921 N N . TYR A 1 119 ? 11.608 4.065 -15.475 1.00 89.88 119 TYR A N 1
ATOM 922 C CA . TYR A 1 119 ? 11.340 2.696 -15.053 1.00 89.88 119 TYR A CA 1
ATOM 923 C C . TYR A 1 119 ? 11.784 1.673 -16.113 1.00 89.88 119 TYR A C 1
ATOM 925 O O . TYR A 1 119 ? 12.497 0.721 -15.795 1.00 89.88 119 TYR A O 1
ATOM 933 N N . MET A 1 120 ? 11.427 1.895 -17.383 1.00 90.50 120 MET A N 1
ATOM 934 C CA . MET A 1 120 ? 11.828 1.026 -18.497 1.00 90.50 120 MET A CA 1
ATOM 935 C C . MET A 1 120 ? 13.338 1.056 -18.742 1.00 90.50 120 MET A C 1
ATOM 937 O O . MET A 1 120 ? 13.958 -0.000 -18.870 1.00 90.50 120 MET A O 1
ATOM 941 N N . ALA A 1 121 ? 13.947 2.245 -18.754 1.00 87.94 121 ALA A N 1
ATOM 942 C CA . ALA A 1 121 ? 15.392 2.386 -18.917 1.00 87.94 121 ALA A CA 1
ATOM 943 C C . ALA A 1 121 ? 16.158 1.702 -17.774 1.00 87.94 121 ALA A C 1
ATOM 945 O O . ALA A 1 121 ? 17.109 0.975 -18.019 1.00 87.94 121 ALA A O 1
ATOM 946 N N . GLY A 1 122 ? 15.728 1.865 -16.523 1.00 87.12 122 GLY A N 1
ATOM 947 C CA . GLY A 1 122 ? 16.391 1.230 -15.384 1.00 87.12 122 GLY A CA 1
ATOM 948 C C . GLY A 1 122 ? 16.296 -0.298 -15.395 1.00 87.12 122 GLY A C 1
ATOM 949 O O . GLY A 1 122 ? 17.246 -0.967 -14.995 1.00 87.12 122 GLY A O 1
ATOM 950 N N . ARG A 1 123 ? 15.165 -0.852 -15.852 1.00 87.06 123 ARG A N 1
ATOM 951 C CA . ARG A 1 123 ? 14.863 -2.284 -15.709 1.00 87.06 123 ARG A CA 1
ATOM 952 C C . ARG A 1 123 ? 15.176 -3.127 -16.945 1.00 87.06 123 ARG A C 1
ATOM 954 O O . ARG A 1 123 ? 15.619 -4.260 -16.789 1.00 87.06 123 ARG A O 1
ATOM 961 N N . TYR A 1 124 ? 14.957 -2.596 -18.147 1.00 84.88 124 TYR A N 1
ATOM 962 C CA . TYR A 1 124 ? 15.041 -3.366 -19.396 1.00 84.88 124 TYR A CA 1
ATOM 963 C C . TYR A 1 124 ? 16.077 -2.836 -20.386 1.00 84.88 124 TYR A C 1
ATOM 965 O O . TYR A 1 124 ? 16.616 -3.614 -21.170 1.00 84.88 124 TYR A O 1
ATOM 973 N N . ASN A 1 125 ? 16.399 -1.541 -20.341 1.00 82.12 125 ASN A N 1
ATOM 974 C CA . ASN A 1 125 ? 17.412 -0.942 -21.212 1.00 82.12 125 ASN A CA 1
ATOM 975 C C . ASN A 1 125 ? 18.391 -0.050 -20.427 1.00 82.12 125 ASN A C 1
ATOM 977 O O . ASN A 1 125 ? 18.392 1.174 -20.612 1.00 82.12 125 ASN A O 1
ATOM 981 N N . PRO A 1 126 ? 19.195 -0.634 -19.516 1.00 73.31 126 PRO A N 1
ATOM 982 C CA . PRO A 1 126 ? 20.094 0.143 -18.677 1.00 73.31 126 PRO A CA 1
ATOM 983 C C . PRO A 1 126 ? 21.106 0.903 -19.544 1.00 73.31 126 PRO A C 1
ATOM 985 O O . PRO A 1 126 ? 21.654 0.328 -20.490 1.00 73.31 126 PRO A O 1
ATOM 988 N N . PRO A 1 127 ? 21.400 2.181 -19.231 1.00 63.88 127 PRO A N 1
ATOM 989 C CA . PRO A 1 127 ? 22.330 2.976 -20.017 1.00 63.88 127 PRO A CA 1
ATOM 990 C C . PRO A 1 127 ? 23.686 2.268 -20.098 1.00 63.88 127 PRO A C 1
ATOM 992 O O . PRO A 1 127 ? 24.273 1.870 -19.088 1.00 63.88 127 PRO A O 1
ATOM 995 N N . THR A 1 128 ? 24.189 2.130 -21.324 1.00 60.03 128 THR A N 1
ATOM 996 C CA . THR A 1 128 ? 25.335 1.308 -21.756 1.00 60.03 128 THR A CA 1
ATOM 997 C C . THR A 1 128 ? 26.627 1.504 -20.936 1.00 60.03 128 THR A C 1
ATOM 999 O O . THR A 1 128 ? 27.503 0.640 -20.937 1.00 60.03 128 THR A O 1
ATOM 1002 N N . GLY A 1 129 ? 26.745 2.594 -20.169 1.00 56.72 129 GLY A N 1
ATOM 1003 C CA . GLY A 1 129 ? 27.854 2.855 -19.243 1.00 56.72 129 GLY A CA 1
ATOM 1004 C C . GLY A 1 129 ? 27.861 2.019 -17.950 1.00 56.72 129 GLY A C 1
ATOM 1005 O O . GLY A 1 129 ? 28.908 1.927 -17.308 1.00 56.72 129 GLY A O 1
ATOM 1006 N N . ALA A 1 130 ? 26.747 1.384 -17.562 1.00 53.28 130 ALA A N 1
ATOM 1007 C CA . ALA A 1 130 ? 26.687 0.518 -16.376 1.00 53.28 130 ALA A CA 1
ATOM 1008 C C . ALA A 1 130 ? 27.336 -0.859 -16.624 1.00 53.28 130 ALA A C 1
ATOM 1010 O O . ALA A 1 130 ? 28.147 -1.314 -15.817 1.00 53.28 130 ALA A O 1
ATOM 1011 N N . ARG A 1 131 ? 27.108 -1.457 -17.806 1.00 51.47 131 ARG A N 1
ATOM 1012 C CA . ARG A 1 131 ? 27.735 -2.730 -18.227 1.00 51.47 131 ARG A CA 1
ATOM 1013 C C . ARG A 1 131 ? 29.269 -2.672 -18.257 1.00 51.47 131 ARG A C 1
ATOM 1015 O O . ARG A 1 131 ? 29.931 -3.675 -18.012 1.00 51.47 131 ARG A O 1
ATOM 1022 N N . GLN A 1 132 ? 29.852 -1.502 -18.530 1.00 48.00 132 GLN A N 1
ATOM 1023 C CA . GLN A 1 132 ? 31.311 -1.331 -18.592 1.00 48.00 132 GLN A CA 1
ATOM 1024 C C . GLN A 1 132 ? 31.983 -1.257 -17.210 1.00 48.00 132 GLN A C 1
ATOM 1026 O O . GLN A 1 132 ? 33.173 -1.564 -17.100 1.00 48.00 132 GLN A O 1
ATOM 1031 N N . LYS A 1 133 ? 31.255 -0.872 -16.151 1.00 51.22 133 LYS A N 1
ATOM 1032 C CA . LYS A 1 133 ? 31.811 -0.784 -14.789 1.00 51.22 133 LYS A CA 1
ATOM 1033 C C . LYS A 1 133 ? 31.908 -2.155 -14.116 1.00 51.22 133 LYS A C 1
ATOM 1035 O O . LYS A 1 133 ? 32.918 -2.432 -13.473 1.00 51.22 133 LYS A O 1
ATOM 1040 N N . GLU A 1 134 ? 30.933 -3.033 -14.334 1.00 49.75 134 GLU A N 1
ATOM 1041 C CA . GLU A 1 134 ? 30.950 -4.406 -13.804 1.00 49.75 134 GLU A CA 1
ATOM 1042 C C . GLU A 1 134 ? 31.993 -5.287 -14.513 1.00 49.75 134 GLU A C 1
ATOM 1044 O O . GLU A 1 134 ? 32.745 -6.006 -13.856 1.00 49.75 134 GLU A O 1
ATOM 1049 N N . ALA A 1 135 ? 32.156 -5.145 -15.836 1.00 52.16 135 ALA A N 1
ATOM 1050 C CA . ALA A 1 135 ? 33.168 -5.889 -16.595 1.00 52.16 135 ALA A CA 1
ATOM 1051 C C . ALA A 1 135 ? 34.622 -5.519 -16.221 1.00 52.16 135 ALA A C 1
ATOM 1053 O O . ALA A 1 135 ? 35.513 -6.364 -16.289 1.00 52.16 135 ALA A O 1
ATOM 1054 N N . LYS A 1 136 ? 34.883 -4.277 -15.782 1.00 52.28 136 LYS A N 1
ATOM 1055 C CA . LYS A 1 136 ? 36.217 -3.848 -15.310 1.00 52.28 136 LYS A CA 1
ATOM 1056 C C . LYS A 1 136 ? 36.540 -4.286 -13.877 1.00 52.28 136 LYS A C 1
ATOM 1058 O O . LYS A 1 136 ? 37.718 -4.337 -13.531 1.00 52.28 136 LYS A O 1
ATOM 1063 N N . ALA A 1 137 ? 35.537 -4.599 -13.055 1.00 57.38 137 ALA A N 1
ATOM 1064 C CA . ALA A 1 137 ? 35.734 -5.072 -11.683 1.00 57.38 137 ALA A CA 1
ATOM 1065 C C . ALA A 1 137 ? 36.004 -6.588 -11.603 1.00 57.38 137 ALA A C 1
ATOM 1067 O O . ALA A 1 137 ? 36.665 -7.038 -10.670 1.00 57.38 137 ALA A O 1
ATOM 1068 N N . ALA A 1 138 ? 35.544 -7.359 -12.594 1.00 55.03 138 ALA A N 1
ATOM 1069 C CA . ALA A 1 138 ? 35.702 -8.815 -12.660 1.00 55.03 138 ALA A CA 1
ATOM 1070 C C . ALA A 1 138 ? 37.009 -9.294 -13.334 1.00 55.03 138 ALA A C 1
ATOM 1072 O O . ALA A 1 138 ? 37.246 -10.498 -13.426 1.00 55.03 138 ALA A O 1
ATOM 1073 N N . ALA A 1 139 ? 37.872 -8.388 -13.809 1.00 52.38 139 ALA A N 1
ATOM 1074 C CA . ALA A 1 139 ? 39.155 -8.768 -14.401 1.00 52.38 139 ALA A CA 1
ATOM 1075 C C . ALA A 1 139 ? 40.165 -9.180 -13.303 1.00 52.38 139 ALA A C 1
ATOM 1077 O O . ALA A 1 139 ? 40.443 -8.376 -12.404 1.00 52.38 139 ALA A O 1
ATOM 1078 N N . PRO A 1 140 ? 40.757 -10.390 -13.352 1.00 55.16 140 PRO A N 1
ATOM 1079 C CA . PRO A 1 140 ? 41.747 -10.809 -12.367 1.00 55.16 140 PRO A CA 1
ATOM 1080 C C . PRO A 1 140 ? 42.995 -9.927 -12.483 1.00 55.16 140 PRO A C 1
ATOM 1082 O O . PRO A 1 140 ? 43.588 -9.784 -13.554 1.00 55.16 140 PRO A O 1
ATOM 1085 N N . LYS A 1 141 ? 43.406 -9.315 -11.368 1.00 64.38 141 LYS A N 1
ATOM 1086 C CA . LYS A 1 141 ? 44.651 -8.540 -11.304 1.00 64.38 141 LYS A CA 1
ATOM 1087 C C . LYS A 1 141 ? 45.826 -9.499 -11.513 1.00 64.38 141 LYS A C 1
ATOM 1089 O O . LYS A 1 141 ? 46.101 -10.314 -10.635 1.00 64.38 141 LYS A O 1
ATOM 1094 N N . LEU A 1 142 ? 46.521 -9.400 -12.652 1.00 61.91 142 LEU A N 1
ATOM 1095 C CA . LEU A 1 142 ? 47.762 -10.148 -12.868 1.00 61.91 142 LEU A CA 1
ATOM 1096 C C . LEU A 1 142 ? 48.773 -9.820 -11.752 1.00 61.91 142 LEU A C 1
ATOM 1098 O O . LEU A 1 142 ? 48.931 -8.643 -11.399 1.00 61.91 142 LEU A O 1
ATOM 1102 N N . PRO A 1 143 ? 49.478 -10.824 -11.199 1.00 56.19 143 PRO A N 1
ATOM 1103 C CA . PRO A 1 143 ? 50.463 -10.594 -10.156 1.00 56.19 143 PRO A CA 1
ATOM 1104 C C . PRO A 1 143 ? 51.620 -9.758 -10.711 1.00 56.19 143 PRO A C 1
ATOM 1106 O O . PRO A 1 143 ? 52.215 -10.081 -11.739 1.00 56.19 143 PRO A O 1
ATOM 1109 N N . LYS A 1 144 ? 51.935 -8.654 -10.025 1.00 56.94 144 LYS A N 1
ATOM 1110 C CA . LYS A 1 144 ? 53.066 -7.787 -10.371 1.00 56.94 144 LYS A CA 1
ATOM 1111 C C . LYS A 1 144 ? 54.364 -8.587 -10.255 1.00 56.94 144 LYS A C 1
ATOM 1113 O O . LYS A 1 144 ? 54.748 -8.998 -9.162 1.00 56.94 144 LYS A O 1
ATOM 1118 N N . GLY A 1 145 ? 55.030 -8.782 -11.391 1.00 51.44 145 GLY A N 1
ATOM 1119 C CA . GLY A 1 145 ? 56.340 -9.413 -11.477 1.00 51.44 145 GLY A CA 1
ATOM 1120 C C . GLY A 1 145 ? 57.358 -8.716 -10.575 1.00 51.44 145 GLY A C 1
ATOM 1121 O O . GLY A 1 145 ? 57.556 -7.501 -10.643 1.00 51.44 145 GLY A O 1
ATOM 1122 N N . ARG A 1 146 ? 57.996 -9.515 -9.721 1.00 53.22 146 ARG A N 1
ATOM 1123 C CA . ARG A 1 146 ? 59.108 -9.134 -8.852 1.00 53.22 146 ARG A CA 1
ATOM 1124 C C . ARG A 1 146 ? 60.331 -8.883 -9.738 1.00 53.22 146 ARG A C 1
ATOM 1126 O O . ARG A 1 146 ? 60.885 -9.828 -10.291 1.00 53.22 146 ARG A O 1
ATOM 1133 N N . ARG A 1 147 ? 60.713 -7.615 -9.919 1.00 53.44 147 ARG A N 1
ATOM 1134 C CA . ARG A 1 147 ? 61.983 -7.256 -10.568 1.00 53.44 147 ARG A CA 1
ATOM 1135 C C . ARG A 1 147 ? 63.133 -7.739 -9.674 1.00 53.44 147 ARG A C 1
ATOM 1137 O O . ARG A 1 147 ? 63.106 -7.467 -8.473 1.00 53.44 147 ARG A O 1
ATOM 1144 N N . LYS A 1 148 ? 64.047 -8.519 -10.257 1.00 51.53 148 LYS A N 1
ATOM 1145 C CA . LYS A 1 148 ? 65.370 -8.809 -9.694 1.00 51.53 148 LYS A CA 1
ATOM 1146 C C . LYS A 1 148 ? 66.290 -7.622 -9.930 1.00 51.53 148 LYS A C 1
ATOM 1148 O O . LYS A 1 148 ? 66.082 -6.948 -10.965 1.00 51.53 148 LYS A O 1
#